Protein AF-A0A3S3PQ82-F1 (afdb_monomer_lite)

Secondary structure (DSSP, 8-state):
--------EEEEESS-EEE-SSSEEEE-TTTTEEEEES-EEE-S-BSEEEESEEEEEPSSTT--SEEE-TT-B--

pLDDT: mean 86.76, std 13.88, range [41.41, 98.31]

Organism: NCBI:txid337451

InterPro domains:
  IPR011050 Pectin lyase fold/virulence factor [SSF51126] (8-75)
  IPR012334 Pectin lyase fold [G3DSA:2.160.20.10] (4-75)

Sequence (75 aa):
MEMWDRIFGTIHLNSYLSVSSSYKTIDGCHPRVKFTGLGLRLNECEHVIICNLEFEGGRGHDVDGIQIKP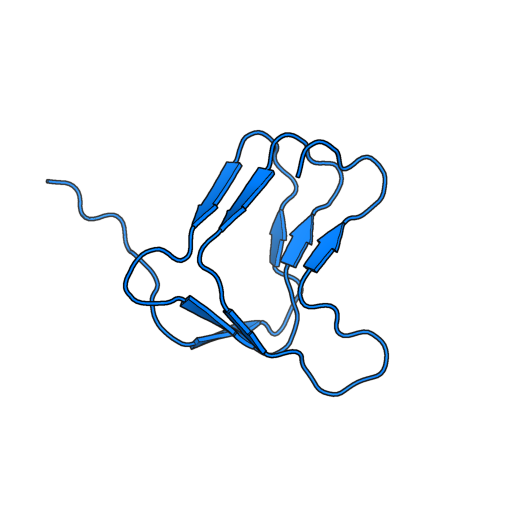NSRHI

Foldseek 3Di:
DDDDDDDADEDEDPDAAEDAEEQEEDECPPPQYEYEEAAHEYDLYEHYHYDRHHYDFDDDDDRDNYHYDPNYYHD

Structure (mmCIF, N/CA/C/O backbone):
data_AF-A0A3S3PQ82-F1
#
_entry.id   AF-A0A3S3PQ82-F1
#
loop_
_atom_site.group_PDB
_atom_site.id
_atom_site.type_symbol
_atom_site.label_atom_id
_atom_site.label_alt_id
_atom_site.label_comp_id
_atom_site.label_asym_id
_atom_site.label_entity_id
_atom_site.label_seq_id
_atom_site.pdbx_PDB_ins_code
_atom_site.Cartn_x
_atom_site.Cartn_y
_atom_site.Cartn_z
_atom_site.occupancy
_atom_site.B_iso_or_equiv
_atom_site.auth_seq_id
_atom_site.auth_comp_id
_atom_site.auth_asym_id
_atom_site.auth_atom_id
_atom_site.pdbx_PDB_model_num
ATOM 1 N N . MET A 1 1 ? 22.398 18.189 9.562 1.00 41.41 1 MET A N 1
ATOM 2 C CA . MET A 1 1 ? 21.354 17.933 8.551 1.00 41.41 1 MET A CA 1
ATOM 3 C C . MET A 1 1 ? 21.205 16.428 8.482 1.00 41.41 1 MET A C 1
ATOM 5 O O . MET A 1 1 ? 22.064 15.777 7.907 1.00 41.41 1 MET A O 1
ATOM 9 N N . GLU A 1 2 ? 20.244 15.873 9.217 1.00 44.31 2 GLU A N 1
ATOM 10 C CA . GLU A 1 2 ? 20.061 14.421 9.302 1.00 44.31 2 GLU A CA 1
ATOM 11 C C . GLU A 1 2 ? 19.478 13.909 7.987 1.00 44.31 2 GLU A C 1
ATOM 13 O O . GLU A 1 2 ? 18.349 14.230 7.612 1.00 44.31 2 GLU A O 1
ATOM 18 N N . MET A 1 3 ? 20.293 13.156 7.256 1.00 48.84 3 MET A N 1
ATOM 19 C CA . MET A 1 3 ? 19.860 12.407 6.091 1.00 48.84 3 MET A CA 1
ATOM 20 C C . MET A 1 3 ? 19.260 11.103 6.612 1.00 48.84 3 MET A C 1
ATOM 22 O O . MET A 1 3 ? 19.985 10.172 6.937 1.00 48.84 3 MET A O 1
ATOM 26 N N . TRP A 1 4 ? 17.938 11.061 6.758 1.00 56.28 4 TRP A N 1
ATOM 27 C CA . TRP A 1 4 ? 17.230 9.792 6.902 1.00 56.28 4 TRP A CA 1
ATOM 28 C C . TRP A 1 4 ? 17.487 8.961 5.642 1.00 56.28 4 TRP A C 1
ATOM 30 O O . TRP A 1 4 ? 17.440 9.511 4.537 1.00 56.28 4 TRP A O 1
ATOM 40 N N . ASP A 1 5 ? 17.757 7.665 5.797 1.00 60.19 5 ASP A N 1
ATOM 41 C CA . ASP A 1 5 ? 17.954 6.747 4.676 1.00 60.19 5 ASP A CA 1
ATOM 42 C C . ASP A 1 5 ? 16.678 6.691 3.827 1.00 60.19 5 ASP A C 1
ATOM 44 O O . ASP A 1 5 ? 15.679 6.061 4.179 1.00 60.19 5 ASP A O 1
ATOM 48 N N . ARG A 1 6 ? 16.690 7.412 2.704 1.00 71.06 6 ARG A N 1
ATOM 49 C CA . ARG A 1 6 ? 15.606 7.398 1.724 1.00 71.06 6 ARG A CA 1
ATOM 50 C C . ARG A 1 6 ? 15.818 6.233 0.774 1.00 71.06 6 ARG A C 1
ATOM 52 O O . ARG A 1 6 ? 16.869 6.125 0.145 1.00 71.06 6 ARG A O 1
ATOM 59 N N . ILE A 1 7 ? 14.795 5.399 0.629 1.00 74.62 7 ILE A N 1
ATOM 60 C CA . ILE A 1 7 ? 14.783 4.322 -0.358 1.00 74.62 7 ILE A CA 1
ATOM 61 C C . ILE A 1 7 ? 14.185 4.872 -1.655 1.00 74.62 7 ILE A C 1
ATOM 63 O O . ILE A 1 7 ? 13.115 5.474 -1.635 1.00 74.62 7 ILE A O 1
ATOM 67 N N . PHE A 1 8 ? 14.877 4.675 -2.775 1.00 84.44 8 PHE A N 1
ATOM 68 C CA . PHE A 1 8 ? 14.465 5.134 -4.103 1.00 84.44 8 PHE A CA 1
ATOM 69 C C . PHE A 1 8 ? 14.532 4.003 -5.133 1.00 84.44 8 PHE A C 1
ATOM 71 O O . PHE A 1 8 ? 15.219 3.002 -4.933 1.00 84.44 8 PHE A O 1
ATOM 78 N N . GLY A 1 9 ? 13.840 4.181 -6.262 1.00 89.44 9 GLY A N 1
ATOM 79 C CA . GLY A 1 9 ? 13.819 3.210 -7.355 1.00 89.44 9 GLY A CA 1
ATOM 80 C C . GLY A 1 9 ? 12.753 2.129 -7.183 1.00 89.44 9 GLY A C 1
ATOM 81 O O . GLY A 1 9 ? 11.705 2.359 -6.577 1.00 89.44 9 GLY A O 1
ATOM 82 N N . THR A 1 10 ? 13.000 0.959 -7.771 1.00 92.25 10 THR A N 1
ATOM 83 C CA . THR A 1 10 ? 12.053 -0.161 -7.762 1.00 92.25 10 THR A CA 1
ATOM 84 C C . THR A 1 10 ? 12.296 -1.067 -6.559 1.00 92.25 10 THR A C 1
ATOM 86 O O . THR A 1 10 ? 13.361 -1.667 -6.438 1.00 92.25 10 THR A O 1
ATOM 89 N N . ILE A 1 11 ? 11.287 -1.217 -5.705 1.00 91.69 11 ILE A N 1
ATOM 90 C CA . ILE A 1 11 ? 11.258 -2.167 -4.593 1.00 91.69 11 ILE A CA 1
ATOM 91 C C . ILE A 1 11 ? 10.408 -3.371 -5.001 1.00 91.69 11 ILE A C 1
ATOM 93 O O . ILE A 1 11 ? 9.247 -3.226 -5.386 1.00 91.69 11 ILE A O 1
ATOM 97 N N . HIS A 1 12 ? 10.983 -4.569 -4.918 1.00 91.69 12 HIS A N 1
ATOM 98 C CA . HIS A 1 12 ? 10.254 -5.814 -5.144 1.00 91.69 12 HIS A CA 1
ATOM 99 C C . HIS A 1 12 ? 9.728 -6.372 -3.821 1.00 91.69 12 HIS A C 1
ATOM 101 O O . HIS A 1 12 ? 10.503 -6.762 -2.946 1.00 91.69 12 HIS A O 1
ATOM 107 N N . LEU A 1 13 ? 8.408 -6.400 -3.666 1.00 91.00 13 LEU A N 1
ATOM 108 C CA . LEU A 1 13 ? 7.731 -6.875 -2.469 1.00 91.00 13 LEU A CA 1
ATOM 109 C C . LEU A 1 13 ? 7.381 -8.362 -2.622 1.00 91.00 13 LEU A C 1
ATOM 111 O O . LEU A 1 13 ? 6.443 -8.729 -3.326 1.00 91.00 13 LEU A O 1
ATOM 115 N N . ASN A 1 14 ? 8.127 -9.22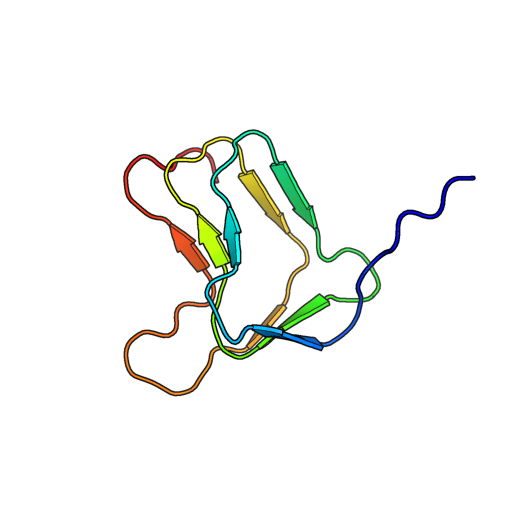4 -1.921 1.00 90.12 14 ASN A N 1
ATOM 116 C CA . ASN A 1 14 ? 7.837 -10.665 -1.813 1.00 90.12 14 ASN A CA 1
ATOM 117 C C . ASN A 1 14 ? 6.727 -10.981 -0.790 1.00 90.12 14 ASN A C 1
ATOM 119 O O . ASN A 1 14 ? 6.274 -12.119 -0.682 1.00 90.12 14 ASN A O 1
ATOM 123 N N . SER A 1 15 ? 6.298 -9.982 -0.019 1.00 90.69 15 SER A N 1
ATOM 124 C CA . SER A 1 15 ? 5.199 -10.042 0.944 1.00 90.69 15 S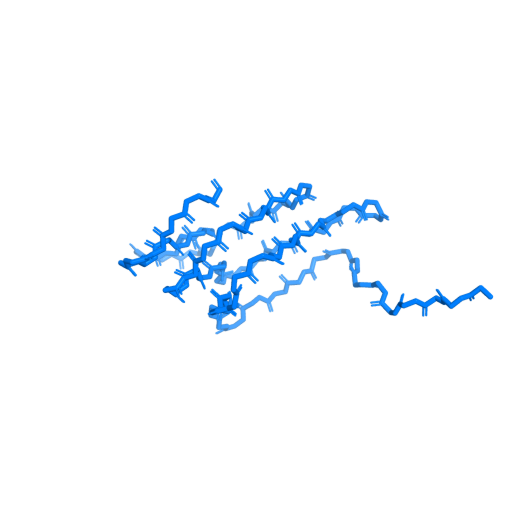ER A CA 1
ATOM 125 C C . SER A 1 15 ? 4.430 -8.720 0.924 1.00 90.69 15 SER A C 1
ATOM 127 O O . SER A 1 15 ? 4.958 -7.696 0.491 1.00 90.69 15 SER A O 1
ATOM 129 N N . TYR A 1 16 ? 3.180 -8.727 1.394 1.00 91.62 16 TYR A N 1
ATOM 130 C CA . TYR A 1 16 ? 2.433 -7.483 1.570 1.00 91.62 16 TYR A CA 1
ATOM 131 C C . TYR A 1 16 ? 3.125 -6.595 2.605 1.00 91.62 16 TYR A C 1
ATOM 133 O O . TYR A 1 16 ? 3.266 -6.988 3.769 1.00 91.62 16 TYR A O 1
ATOM 141 N N . LEU A 1 17 ? 3.481 -5.376 2.208 1.00 93.38 17 LEU A N 1
ATOM 142 C CA . LEU A 1 17 ? 3.987 -4.375 3.139 1.00 93.38 17 LEU A CA 1
ATOM 143 C C . LEU A 1 17 ? 2.810 -3.839 3.958 1.00 93.38 17 LEU A C 1
ATOM 145 O O . LEU A 1 17 ? 1.969 -3.086 3.465 1.00 93.38 17 LEU A O 1
ATOM 149 N N . SER A 1 18 ? 2.713 -4.304 5.202 1.00 95.44 18 SER A N 1
ATOM 150 C CA . SER A 1 18 ? 1.549 -4.049 6.046 1.00 95.44 18 SER A CA 1
ATOM 151 C C . SER A 1 18 ? 1.688 -2.748 6.834 1.00 95.44 18 SER A C 1
ATOM 153 O O . SER A 1 18 ? 2.701 -2.509 7.487 1.00 95.44 18 SER A O 1
ATOM 155 N N . VAL A 1 19 ? 0.639 -1.931 6.804 1.00 96.31 19 VAL A N 1
ATOM 156 C CA . VAL A 1 19 ? 0.518 -0.666 7.529 1.00 96.31 19 VAL A CA 1
ATOM 157 C C . VAL A 1 19 ? -0.571 -0.839 8.577 1.00 96.31 19 VAL A C 1
ATOM 159 O O . VAL A 1 19 ? -1.759 -0.746 8.273 1.00 96.31 19 VAL A O 1
ATOM 162 N N . SER A 1 20 ? -0.159 -1.139 9.805 1.00 94.50 20 SER A N 1
ATOM 163 C CA . SER A 1 20 ? -1.062 -1.394 10.936 1.00 94.50 20 SER A CA 1
ATOM 164 C C . SER A 1 20 ? -1.173 -0.235 11.922 1.00 94.50 20 SER A C 1
ATOM 166 O O . SER A 1 20 ? -1.978 -0.275 12.842 1.00 94.50 20 SER A O 1
ATOM 168 N N . SER A 1 21 ? -0.359 0.805 11.758 1.00 94.06 21 SER A N 1
ATOM 169 C CA . SER A 1 21 ? -0.360 1.967 12.647 1.00 94.06 21 SER A CA 1
ATOM 170 C C . SER A 1 21 ? -0.946 3.186 11.948 1.00 94.06 21 SER A C 1
ATOM 172 O O . SER A 1 21 ? -0.620 3.475 10.798 1.00 94.06 21 SER A O 1
ATOM 174 N N . SER A 1 22 ? -1.807 3.882 12.680 1.00 97.12 22 SER A N 1
ATOM 175 C CA . SER A 1 22 ? -2.532 5.075 12.249 1.00 97.12 22 SER A CA 1
ATOM 176 C C . SER A 1 22 ? -1.643 6.323 12.179 1.00 97.12 22 SER A C 1
ATOM 178 O O . SER A 1 22 ? -0.547 6.342 12.746 1.00 97.12 22 SER A O 1
ATOM 180 N N . TYR A 1 23 ? -2.144 7.379 11.530 1.00 97.50 23 TYR A N 1
ATOM 181 C CA . TYR A 1 23 ? -1.510 8.702 11.434 1.00 97.50 23 TYR A CA 1
ATOM 182 C C . TYR A 1 23 ? -0.131 8.657 10.763 1.00 97.50 23 TYR A C 1
ATOM 184 O O . TYR A 1 23 ? 0.878 9.085 11.329 1.00 97.50 23 TYR A O 1
ATOM 192 N N . LYS A 1 24 ? -0.076 8.096 9.550 1.00 94.75 24 LYS A N 1
ATOM 193 C CA . LYS A 1 24 ? 1.169 7.933 8.785 1.00 94.75 24 LYS A CA 1
ATOM 194 C C . LYS A 1 24 ? 1.058 8.473 7.375 1.00 94.75 24 LYS A C 1
ATOM 196 O O . LYS A 1 24 ? 0.014 8.373 6.750 1.00 94.75 24 LYS A O 1
ATOM 201 N N . THR A 1 25 ? 2.184 8.933 6.849 1.00 94.88 25 THR A N 1
ATOM 202 C CA . THR A 1 25 ? 2.336 9.232 5.426 1.00 94.88 25 THR A CA 1
ATOM 203 C C . THR A 1 25 ? 3.369 8.283 4.840 1.00 94.88 25 THR A C 1
ATOM 205 O O . THR A 1 25 ? 4.495 8.213 5.331 1.00 94.88 25 THR A O 1
ATOM 208 N N . ILE A 1 26 ? 2.983 7.554 3.797 1.00 93.00 26 ILE A N 1
ATOM 209 C CA . ILE A 1 26 ? 3.898 6.822 2.927 1.00 93.00 26 ILE A CA 1
ATOM 210 C C . ILE A 1 26 ? 4.047 7.659 1.667 1.00 93.00 26 ILE A C 1
ATOM 212 O O . ILE A 1 26 ? 3.128 7.746 0.853 1.00 93.00 26 ILE A O 1
ATOM 216 N N . ASP A 1 27 ? 5.207 8.287 1.543 1.00 91.56 27 ASP A N 1
ATOM 217 C CA . ASP A 1 27 ? 5.498 9.234 0.479 1.00 91.56 27 ASP A CA 1
ATOM 218 C C . ASP A 1 27 ? 6.638 8.718 -0.404 1.00 91.56 27 ASP A C 1
ATOM 220 O O . ASP A 1 27 ? 7.760 8.518 0.061 1.00 91.56 27 ASP A O 1
ATOM 224 N N . GLY A 1 28 ? 6.346 8.519 -1.690 1.00 88.81 28 GLY A N 1
ATOM 225 C CA . GLY A 1 28 ? 7.329 8.194 -2.727 1.00 88.81 28 GLY A CA 1
ATOM 226 C C . GLY A 1 28 ? 8.044 9.410 -3.322 1.00 88.81 28 GLY A C 1
ATOM 227 O O . GLY A 1 28 ? 8.504 9.346 -4.466 1.00 88.81 28 GLY A O 1
ATOM 228 N N . CYS A 1 29 ? 8.072 10.541 -2.610 1.00 84.56 29 CYS A N 1
ATOM 229 C CA . CYS A 1 29 ? 8.624 11.793 -3.109 1.00 84.56 29 CYS A CA 1
ATOM 230 C C . CYS A 1 29 ? 10.091 11.660 -3.540 1.00 84.56 29 CYS A C 1
ATOM 232 O O . CYS A 1 29 ? 10.940 11.190 -2.787 1.00 84.56 29 CYS A O 1
ATOM 234 N N . HIS A 1 30 ? 10.337 12.144 -4.762 1.00 79.62 30 HIS A N 1
ATOM 235 C CA . HIS A 1 30 ? 11.606 12.345 -5.464 1.00 79.62 30 HIS A CA 1
ATOM 236 C C . HIS A 1 30 ? 12.882 11.800 -4.780 1.00 79.62 30 HIS A C 1
ATOM 238 O O . HIS A 1 30 ? 13.323 12.363 -3.7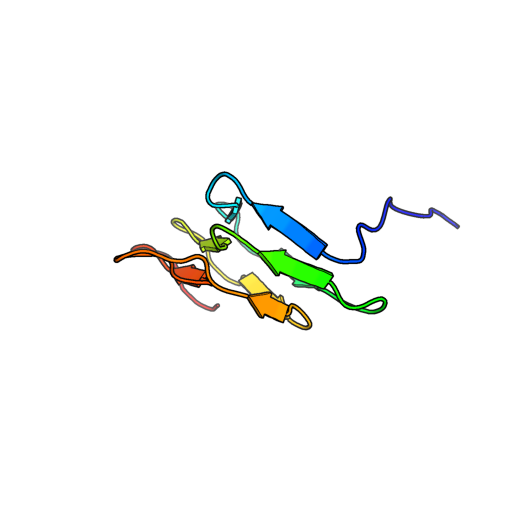71 1.00 79.62 30 HIS A O 1
ATOM 244 N N . PRO A 1 31 ? 13.567 10.812 -5.394 1.00 78.00 31 PRO A N 1
ATOM 245 C CA . PRO A 1 31 ? 13.254 10.164 -6.678 1.00 78.00 31 PRO A CA 1
ATOM 246 C C . PRO A 1 31 ? 12.009 9.269 -6.596 1.00 78.00 31 PRO A C 1
ATOM 248 O O . PRO A 1 31 ? 11.668 8.790 -5.523 1.00 78.00 31 PRO A O 1
ATOM 251 N N . ARG A 1 32 ? 11.339 9.026 -7.733 1.00 83.44 32 ARG A N 1
ATOM 252 C CA . ARG A 1 32 ? 10.124 8.194 -7.782 1.00 83.44 32 ARG A CA 1
ATOM 253 C C . ARG A 1 32 ? 10.393 6.801 -7.197 1.00 83.44 32 ARG A C 1
ATOM 255 O O . ARG A 1 32 ? 11.354 6.139 -7.594 1.00 83.44 32 ARG A O 1
ATOM 262 N N . VAL A 1 33 ? 9.516 6.355 -6.303 1.00 92.25 33 VAL A N 1
ATOM 263 C CA . VAL A 1 33 ? 9.524 4.995 -5.748 1.00 92.25 33 VAL A CA 1
ATOM 264 C C . VAL A 1 33 ? 8.481 4.150 -6.472 1.00 92.25 33 VAL A C 1
ATOM 266 O O . VAL A 1 33 ? 7.327 4.562 -6.598 1.00 92.25 33 VAL A O 1
ATOM 269 N N . LYS A 1 34 ? 8.886 2.968 -6.943 1.00 92.19 34 LYS A N 1
ATOM 270 C CA . LYS A 1 34 ? 8.001 1.982 -7.571 1.00 92.19 34 LYS A CA 1
ATOM 271 C C . LYS A 1 34 ? 7.949 0.711 -6.733 1.00 92.19 34 LYS A C 1
ATOM 273 O O . LYS A 1 34 ? 8.999 0.172 -6.403 1.00 92.19 34 LYS A O 1
ATOM 278 N N . PHE A 1 35 ? 6.763 0.188 -6.444 1.00 91.94 35 PHE A N 1
ATOM 279 C CA . PHE A 1 35 ? 6.582 -1.154 -5.887 1.00 91.94 35 PHE A CA 1
ATOM 280 C C . PHE A 1 35 ? 6.211 -2.150 -6.988 1.00 91.94 35 PHE A C 1
ATOM 282 O O . PHE A 1 35 ? 5.381 -1.853 -7.844 1.00 91.94 35 PHE A O 1
ATOM 289 N N . THR A 1 36 ? 6.840 -3.325 -6.960 1.00 91.69 36 THR A N 1
ATOM 290 C CA . THR A 1 36 ? 6.564 -4.469 -7.848 1.00 91.69 36 THR A CA 1
ATOM 291 C C . THR A 1 36 ? 6.318 -5.730 -7.022 1.00 91.69 36 THR A C 1
ATOM 293 O O . THR A 1 36 ? 6.734 -5.796 -5.865 1.00 91.69 36 THR A O 1
ATOM 296 N N . GLY A 1 37 ? 5.706 -6.759 -7.613 1.00 90.44 37 GLY A N 1
ATOM 297 C CA . GLY A 1 37 ? 5.359 -7.982 -6.885 1.00 90.44 37 GLY A CA 1
ATOM 298 C C . GLY A 1 37 ? 4.047 -7.796 -6.126 1.00 90.44 37 GLY A C 1
ATOM 299 O O . GLY A 1 37 ? 3.029 -7.508 -6.751 1.00 90.44 37 GLY A O 1
ATOM 300 N N . LEU A 1 38 ? 4.058 -7.979 -4.804 1.00 90.19 38 LEU A N 1
ATOM 301 C CA . LEU A 1 38 ? 2.907 -7.701 -3.936 1.00 90.19 38 LEU A CA 1
ATOM 302 C C . LEU A 1 38 ? 2.773 -6.202 -3.612 1.00 90.19 38 LEU A C 1
ATOM 304 O O . LEU A 1 38 ? 3.633 -5.391 -3.945 1.00 90.19 38 LEU A O 1
ATOM 308 N N . GLY A 1 39 ? 1.656 -5.831 -2.984 1.00 91.50 39 GLY A N 1
ATOM 309 C CA . GLY A 1 39 ? 1.300 -4.443 -2.699 1.00 91.50 39 GLY A CA 1
ATOM 310 C C . GLY A 1 39 ? 1.376 -4.036 -1.226 1.00 91.50 39 GLY A C 1
ATOM 311 O O . GLY A 1 39 ? 1.885 -4.754 -0.360 1.00 91.50 39 GLY A O 1
ATOM 312 N N . LEU A 1 40 ? 0.808 -2.866 -0.936 1.00 94.19 40 LEU A N 1
ATOM 313 C CA . LEU A 1 40 ? 0.552 -2.405 0.427 1.00 94.19 40 LEU A CA 1
ATOM 314 C C . LEU A 1 40 ? -0.682 -3.098 1.010 1.00 94.19 40 LEU A C 1
ATOM 316 O O . LEU A 1 40 ? -1.657 -3.361 0.307 1.00 94.19 40 LEU A O 1
ATOM 320 N N . ARG A 1 41 ? -0.679 -3.335 2.322 1.00 94.94 41 ARG A N 1
ATOM 321 C CA . ARG A 1 41 ? -1.859 -3.796 3.060 1.00 94.94 41 ARG A CA 1
ATOM 322 C C . ARG A 1 41 ? -2.112 -2.913 4.270 1.00 94.94 41 ARG A C 1
ATOM 324 O O . ARG A 1 41 ? -1.411 -3.005 5.268 1.00 94.94 41 ARG A O 1
ATOM 331 N N . LEU A 1 42 ? -3.148 -2.099 4.204 1.00 97.31 42 LEU A N 1
ATOM 332 C CA . LEU A 1 42 ? -3.624 -1.307 5.324 1.00 97.31 42 LEU A CA 1
ATOM 333 C C . LEU A 1 42 ? -4.508 -2.203 6.184 1.00 97.31 42 LEU A C 1
ATOM 335 O O . LEU A 1 42 ? -5.515 -2.717 5.696 1.00 97.31 42 LEU A O 1
ATOM 339 N N . ASN A 1 43 ? -4.092 -2.445 7.425 1.00 97.00 43 ASN A N 1
ATOM 340 C CA . ASN A 1 43 ? -4.773 -3.364 8.330 1.00 97.00 43 ASN A CA 1
ATOM 341 C C . ASN A 1 43 ? -5.134 -2.663 9.632 1.00 97.00 43 ASN A C 1
ATOM 343 O O . ASN A 1 43 ? -4.246 -2.415 10.442 1.00 97.00 43 ASN A O 1
ATOM 347 N N . GLU A 1 44 ? -6.425 -2.395 9.829 1.00 97.69 44 GLU A N 1
ATOM 348 C CA . GLU A 1 44 ? -6.962 -1.830 11.074 1.00 97.69 44 GLU A CA 1
ATOM 349 C C . GLU A 1 44 ? -6.295 -0.494 11.457 1.00 97.69 44 GLU A C 1
ATOM 351 O O . GLU A 1 44 ? -5.957 -0.249 12.612 1.00 97.69 44 GLU A O 1
ATOM 356 N N . CYS A 1 45 ? -6.082 0.375 10.465 1.00 97.44 45 CYS A N 1
ATOM 357 C CA . CYS A 1 45 ? -5.405 1.665 10.625 1.00 97.44 45 CYS A CA 1
ATOM 358 C C . CYS A 1 45 ? -6.252 2.842 10.135 1.00 97.44 45 CYS A C 1
ATOM 360 O O . CYS A 1 45 ? -7.082 2.706 9.235 1.00 97.44 45 CYS A O 1
ATOM 362 N N . GLU A 1 46 ? -6.022 4.020 10.712 1.00 98.25 46 GLU A N 1
ATOM 363 C CA . GLU A 1 46 ? -6.717 5.244 10.321 1.00 98.25 46 GLU A CA 1
ATOM 364 C C . GLU A 1 46 ? -5.784 6.417 10.036 1.00 98.25 46 GLU A C 1
ATOM 366 O O . GLU A 1 46 ? -4.677 6.479 10.567 1.00 98.25 46 GLU A O 1
ATOM 371 N N . HIS A 1 47 ? -6.231 7.363 9.207 1.00 98.31 47 HIS A N 1
ATOM 372 C CA . HIS A 1 47 ? -5.462 8.564 8.860 1.00 98.31 47 HIS A CA 1
ATOM 373 C C . HIS A 1 47 ? -4.103 8.230 8.227 1.00 98.31 47 HIS A C 1
ATOM 375 O O . HIS A 1 47 ? -3.053 8.661 8.709 1.00 98.31 47 HIS A O 1
ATOM 381 N N . VAL A 1 48 ? -4.116 7.428 7.161 1.00 98.19 48 VAL A N 1
ATOM 382 C CA . VAL A 1 48 ? -2.900 7.051 6.427 1.00 98.19 48 VAL A CA 1
ATOM 383 C C . VAL A 1 48 ? -2.917 7.683 5.046 1.00 98.19 48 VAL A C 1
ATOM 385 O O . VAL A 1 48 ? -3.781 7.355 4.257 1.00 98.19 48 VAL A O 1
ATOM 388 N N . ILE A 1 49 ? -1.934 8.518 4.723 1.00 96.88 49 ILE A N 1
ATOM 389 C CA . ILE A 1 49 ? -1.778 9.102 3.388 1.00 96.88 49 ILE A CA 1
ATOM 390 C C . ILE A 1 49 ? -0.793 8.249 2.592 1.00 96.88 49 ILE A C 1
ATOM 392 O O . ILE A 1 49 ? 0.323 7.998 3.047 1.00 96.88 49 ILE A O 1
ATOM 396 N N . ILE A 1 50 ? -1.180 7.836 1.388 1.00 94.81 50 ILE A N 1
ATOM 397 C CA . ILE A 1 50 ? -0.289 7.175 0.429 1.00 94.81 50 ILE A CA 1
ATOM 398 C C . ILE A 1 50 ? -0.182 8.070 -0.798 1.00 94.81 50 ILE A C 1
ATOM 400 O O . ILE A 1 50 ? -1.166 8.277 -1.507 1.00 94.81 50 ILE A O 1
ATOM 404 N N . CYS A 1 51 ? 1.005 8.611 -1.056 1.00 92.81 51 CYS A N 1
ATOM 405 C CA . CYS A 1 51 ? 1.219 9.549 -2.152 1.00 92.81 51 CYS A CA 1
ATOM 406 C C . CYS A 1 51 ? 2.531 9.283 -2.892 1.00 92.81 51 CYS A C 1
ATOM 408 O O . CYS A 1 51 ? 3.468 8.686 -2.366 1.00 92.81 51 CYS A O 1
ATOM 410 N N . ASN A 1 52 ? 2.589 9.730 -4.148 1.00 93.06 52 ASN A N 1
ATOM 411 C CA . ASN A 1 52 ? 3.807 9.749 -4.966 1.00 93.06 52 ASN A CA 1
ATOM 412 C C . ASN A 1 52 ? 4.476 8.374 -5.201 1.00 93.06 52 ASN A C 1
ATOM 414 O O . ASN A 1 52 ? 5.635 8.327 -5.610 1.00 93.06 52 ASN A O 1
ATOM 418 N N . LEU A 1 53 ? 3.752 7.266 -5.002 1.00 92.00 53 LEU A N 1
ATOM 419 C CA . LEU A 1 53 ? 4.201 5.905 -5.312 1.00 92.00 53 LEU A CA 1
ATOM 420 C C . LEU A 1 53 ? 3.707 5.447 -6.690 1.00 92.00 53 LEU A C 1
ATOM 422 O O . LEU A 1 53 ? 2.585 5.750 -7.093 1.00 92.00 53 LEU A O 1
ATOM 426 N N . GLU A 1 54 ? 4.522 4.653 -7.380 1.00 91.88 54 GLU A N 1
ATOM 427 C CA . GLU A 1 54 ? 4.116 3.878 -8.554 1.00 91.88 54 GLU A CA 1
ATOM 428 C C . GLU A 1 54 ? 3.916 2.409 -8.156 1.00 91.88 54 GLU A C 1
ATOM 430 O O . GLU A 1 54 ? 4.748 1.839 -7.454 1.00 91.88 54 GLU A O 1
ATOM 435 N N . PHE A 1 55 ? 2.829 1.784 -8.605 1.00 89.94 55 PHE A N 1
ATOM 436 C CA . PHE A 1 55 ? 2.577 0.360 -8.392 1.00 89.94 55 PHE A CA 1
ATOM 437 C C . PHE A 1 55 ? 2.575 -0.360 -9.733 1.00 89.94 55 PHE A C 1
ATOM 439 O O . PHE A 1 55 ? 1.812 -0.017 -10.633 1.00 89.94 55 PHE A O 1
ATOM 446 N N . GLU A 1 56 ? 3.402 -1.388 -9.844 1.00 87.31 56 GLU A N 1
ATOM 447 C CA . GLU A 1 56 ? 3.403 -2.332 -10.950 1.00 87.31 56 GLU A CA 1
ATOM 448 C C . GLU A 1 56 ? 2.975 -3.687 -10.378 1.00 87.31 56 GLU A C 1
ATOM 450 O O . GLU A 1 56 ? 3.738 -4.368 -9.693 1.00 87.31 56 GLU A O 1
ATOM 455 N N . GLY A 1 57 ? 1.700 -4.030 -10.573 1.00 70.12 57 GLY A N 1
ATOM 456 C CA . GLY A 1 57 ? 1.117 -5.246 -10.007 1.00 70.12 57 GLY A CA 1
ATOM 457 C C . GLY A 1 57 ? 1.824 -6.519 -10.483 1.00 70.12 57 GLY A C 1
ATOM 458 O O . GLY A 1 57 ? 2.327 -6.598 -11.605 1.00 70.12 57 GLY A O 1
ATOM 459 N N . GLY A 1 58 ? 1.856 -7.537 -9.624 1.00 63.16 58 GLY A N 1
ATOM 460 C CA . GLY A 1 58 ? 2.307 -8.878 -9.991 1.00 63.16 58 GLY A CA 1
ATOM 461 C C . GLY A 1 58 ? 1.327 -9.612 -10.916 1.00 63.16 58 GLY A C 1
ATOM 462 O O . GLY A 1 58 ? 0.167 -9.238 -11.071 1.00 63.16 58 GLY A O 1
ATOM 463 N N . ARG A 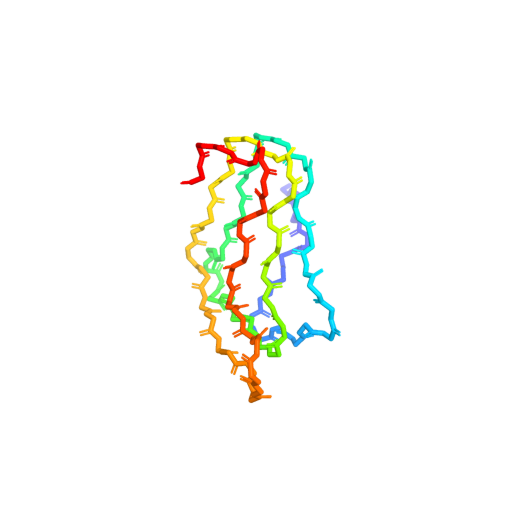1 59 ? 1.790 -10.706 -11.532 1.00 60.59 59 ARG A N 1
ATOM 464 C CA . ARG A 1 59 ? 0.932 -11.635 -12.285 1.00 60.59 59 ARG A CA 1
ATOM 465 C C . ARG A 1 59 ? 0.274 -12.621 -11.317 1.00 60.59 59 ARG A C 1
ATOM 467 O O . ARG A 1 59 ? 0.983 -13.296 -10.579 1.00 60.59 59 ARG A O 1
ATOM 474 N N . GLY A 1 60 ? -1.050 -12.749 -11.350 1.00 64.75 60 GLY A N 1
ATOM 475 C CA . GLY A 1 60 ? -1.789 -13.713 -10.528 1.00 64.75 60 GLY A CA 1
ATOM 476 C C . GLY A 1 60 ? -3.195 -13.229 -10.187 1.00 64.75 60 GLY A C 1
ATOM 477 O O . GLY A 1 60 ? -3.527 -12.075 -10.435 1.00 64.75 60 GLY A O 1
ATOM 478 N N . HIS A 1 61 ? -4.021 -14.118 -9.634 1.00 57.28 61 HIS A N 1
ATOM 479 C CA . HIS A 1 61 ? -5.457 -13.875 -9.463 1.00 57.28 61 HIS A CA 1
ATOM 480 C C . HIS A 1 61 ? -5.843 -12.896 -8.338 1.0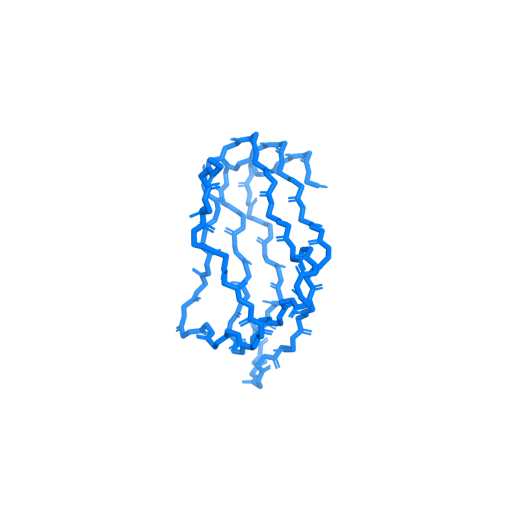0 57.28 61 HIS A C 1
ATOM 482 O O . HIS A 1 61 ? -6.997 -12.498 -8.314 1.00 57.28 61 HIS A O 1
ATOM 488 N N . ASP A 1 62 ? -4.916 -12.451 -7.478 1.00 60.91 62 ASP A N 1
ATOM 489 C CA . ASP A 1 62 ? -5.229 -11.616 -6.299 1.00 60.91 62 ASP A CA 1
ATOM 490 C C . ASP A 1 62 ? -4.078 -10.659 -5.913 1.00 60.91 62 ASP A C 1
ATOM 492 O O . ASP A 1 62 ? -3.700 -10.549 -4.741 1.00 60.91 62 ASP A O 1
ATOM 496 N N . VAL A 1 63 ? -3.439 -10.006 -6.892 1.00 74.06 63 VAL A N 1
ATOM 497 C CA . VAL A 1 63 ? -2.332 -9.071 -6.618 1.00 74.06 63 VAL A CA 1
ATOM 498 C C . VAL A 1 63 ? -2.809 -7.625 -6.714 1.00 74.06 63 VAL A C 1
ATOM 500 O O . VAL A 1 63 ? -2.615 -6.949 -7.722 1.00 74.06 63 VAL A O 1
ATOM 503 N N . ASP A 1 64 ? -3.430 -7.145 -5.640 1.00 85.75 64 ASP A N 1
ATOM 504 C CA . ASP A 1 64 ? -3.767 -5.729 -5.504 1.00 85.75 64 ASP A CA 1
ATOM 505 C C . ASP A 1 64 ? -2.508 -4.911 -5.195 1.00 85.75 64 ASP A C 1
ATOM 507 O O . ASP A 1 64 ? -1.716 -5.272 -4.318 1.00 85.75 64 ASP A O 1
ATOM 511 N N . GLY A 1 65 ? -2.354 -3.755 -5.846 1.00 89.50 65 GLY A N 1
ATOM 512 C CA . GLY A 1 65 ? -1.317 -2.789 -5.470 1.00 89.50 65 GLY A CA 1
ATOM 513 C C . GLY A 1 65 ? -1.520 -2.244 -4.050 1.00 89.50 65 GLY A C 1
ATOM 514 O O . GLY A 1 65 ? -0.552 -2.012 -3.328 1.00 89.50 65 GLY A O 1
ATOM 515 N N . ILE A 1 66 ? -2.777 -2.091 -3.620 1.00 92.75 66 ILE A N 1
ATOM 516 C CA . ILE A 1 66 ? -3.146 -1.646 -2.273 1.00 92.75 66 ILE A CA 1
ATOM 517 C C . ILE A 1 66 ? -4.383 -2.421 -1.808 1.00 92.75 66 ILE A C 1
ATOM 519 O O . ILE A 1 66 ? -5.421 -2.390 -2.462 1.00 92.75 66 ILE A O 1
ATOM 523 N N . GLN A 1 67 ? -4.294 -3.063 -0.644 1.00 93.25 67 GLN A N 1
ATOM 524 C CA . GLN A 1 67 ? -5.427 -3.673 0.052 1.00 93.25 67 GLN A CA 1
ATOM 525 C C . GLN A 1 67 ? -5.792 -2.849 1.280 1.00 93.25 67 GLN A C 1
ATOM 527 O O . GLN A 1 67 ? -4.954 -2.660 2.158 1.00 93.25 67 GLN A O 1
ATOM 532 N N . ILE A 1 68 ? -7.053 -2.439 1.388 1.00 96.00 68 ILE A N 1
ATOM 533 C CA . ILE A 1 68 ? -7.604 -1.834 2.603 1.00 96.00 68 ILE A CA 1
ATOM 534 C C . ILE A 1 68 ? -8.454 -2.899 3.292 1.00 96.00 68 ILE A C 1
ATOM 536 O O . ILE A 1 68 ? -9.449 -3.365 2.738 1.00 96.00 68 ILE A O 1
ATOM 540 N N . LYS A 1 69 ? -8.014 -3.362 4.462 1.00 96.88 69 LYS A N 1
ATOM 541 C CA . LYS A 1 69 ? -8.700 -4.407 5.231 1.00 96.88 69 LYS A CA 1
ATOM 542 C C . LYS A 1 69 ? -9.766 -3.800 6.155 1.00 96.88 69 LYS A C 1
ATOM 544 O O . LYS A 1 69 ? -9.778 -2.583 6.353 1.00 96.88 69 LYS A O 1
ATOM 549 N N . PRO A 1 70 ? -10.696 -4.617 6.692 1.00 97.94 70 PRO A N 1
ATOM 550 C CA . PRO A 1 70 ? -11.732 -4.133 7.598 1.00 97.94 70 PRO A CA 1
ATOM 551 C C . PRO A 1 70 ? -11.174 -3.286 8.747 1.00 97.94 70 PRO A C 1
ATOM 553 O O . PRO A 1 70 ? -10.036 -3.466 9.174 1.00 97.94 70 PRO A O 1
ATOM 556 N N . ASN A 1 71 ? -12.001 -2.364 9.240 1.00 96.81 71 ASN A N 1
ATOM 557 C CA . ASN A 1 71 ? -11.674 -1.382 10.280 1.00 96.81 71 ASN A CA 1
ATOM 558 C C . ASN A 1 71 ? -10.629 -0.316 9.897 1.00 96.81 71 ASN A C 1
ATOM 560 O O . ASN A 1 71 ? -10.421 0.604 10.686 1.00 96.81 71 ASN A O 1
ATOM 564 N N . SER A 1 72 ? -10.031 -0.364 8.699 1.00 97.94 72 SER A N 1
ATOM 565 C CA . SER A 1 72 ? -9.262 0.769 8.174 1.00 97.94 72 SER A CA 1
ATOM 566 C C . SER A 1 72 ? -10.174 1.891 7.658 1.00 97.94 72 SER A C 1
ATOM 568 O O . SER A 1 72 ? -11.169 1.621 6.984 1.00 97.94 72 SER A O 1
ATOM 570 N N . ARG A 1 73 ? -9.847 3.156 7.959 1.00 97.75 73 ARG A N 1
ATOM 571 C CA . ARG A 1 73 ? -10.664 4.337 7.594 1.00 97.75 73 ARG A CA 1
ATOM 572 C C . ARG A 1 73 ? -9.826 5.608 7.426 1.00 97.75 73 ARG A C 1
ATOM 574 O O . ARG A 1 73 ? -8.756 5.710 8.003 1.00 97.75 73 ARG A O 1
ATOM 581 N N . HIS A 1 74 ? -10.327 6.602 6.693 1.00 97.75 74 HIS A N 1
ATOM 582 C CA . HIS A 1 74 ? -9.600 7.859 6.423 1.00 97.75 74 HIS A CA 1
ATOM 583 C C . HIS A 1 74 ? -8.216 7.612 5.781 1.00 97.75 74 HIS A C 1
ATOM 585 O O . HIS A 1 74 ? -7.187 7.942 6.372 1.00 97.75 74 HIS A O 1
ATOM 591 N N . ILE A 1 75 ? -8.212 6.974 4.606 1.00 94.88 75 ILE A N 1
ATOM 592 C CA . ILE A 1 75 ? -7.017 6.651 3.808 1.00 94.88 75 ILE A CA 1
ATOM 593 C C . ILE A 1 75 ? -6.932 7.608 2.619 1.00 94.88 75 ILE A C 1
ATOM 595 O O . ILE A 1 75 ? -7.988 7.758 1.963 1.00 94.88 75 ILE A O 1
#

Radius of gyration: 12.86 Å; chains: 1; bounding box: 33×32×25 Å